Protein AF-A0A6I5NCK8-F1 (afdb_monomer_lite)

Secondary structure (DSSP, 8-state):
--HHHHHHHHHHHHHHHHHHHHHHHHHHHHHHTTPPPEEES-GGG-SEEEEEETTEEEEEE-HHHHHHHHHHHHHHHHHHHHHHHHH---

Sequence (90 aa):
MNSIFKSWLKTSLTITIIAVALFFSLPAILLLLQVPSFSLGSGRYWITRWQNEPSGSGLELNLALLLIAIAIVATISLLARLWQSRRSPQ

pLDDT: mean 85.27, std 7.93, range [50.16, 94.25]

Structure (mmCIF, N/CA/C/O backbone):
data_AF-A0A6I5NCK8-F1
#
_entry.id   AF-A0A6I5NCK8-F1
#
loop_
_atom_site.group_PDB
_atom_site.id
_atom_site.type_symbol
_atom_site.label_atom_id
_atom_site.label_alt_id
_atom_site.label_comp_id
_atom_site.label_asym_id
_atom_site.label_entity_id
_atom_site.label_seq_id
_atom_site.pdbx_PDB_ins_code
_atom_site.Cartn_x
_atom_site.Cartn_y
_atom_site.Cartn_z
_atom_site.occupancy
_atom_site.B_iso_or_equiv
_atom_site.auth_seq_id
_atom_site.auth_comp_id
_atom_site.auth_asym_id
_atom_site.auth_atom_id
_atom_site.pdbx_PDB_model_num
ATOM 1 N N . MET A 1 1 ? 1.654 -5.787 -32.500 1.00 57.03 1 MET A N 1
ATOM 2 C CA . MET A 1 1 ? 1.644 -5.205 -31.136 1.00 57.03 1 MET A CA 1
ATOM 3 C C . MET A 1 1 ? 2.928 -5.627 -30.429 1.00 57.03 1 MET A C 1
ATOM 5 O O . MET A 1 1 ? 3.200 -6.819 -30.389 1.00 57.03 1 MET A O 1
ATOM 9 N N . ASN A 1 2 ? 3.760 -4.677 -29.990 1.00 78.25 2 ASN A N 1
ATOM 10 C CA . ASN A 1 2 ? 5.130 -4.929 -29.517 1.00 78.25 2 ASN A CA 1
ATOM 11 C C . ASN A 1 2 ? 5.135 -5.843 -28.263 1.00 78.25 2 ASN A C 1
ATOM 13 O O . ASN A 1 2 ? 4.351 -5.616 -27.338 1.00 78.25 2 ASN A O 1
ATOM 17 N N . SER A 1 3 ? 5.970 -6.889 -28.223 1.00 81.94 3 SER A N 1
ATOM 18 C CA . SER A 1 3 ? 5.968 -7.909 -27.149 1.00 81.94 3 SER A CA 1
ATOM 19 C C . SER A 1 3 ? 6.275 -7.309 -25.773 1.00 81.94 3 SER A C 1
ATOM 21 O O . SER A 1 3 ? 5.677 -7.700 -24.769 1.00 81.94 3 SER A O 1
ATOM 23 N N . ILE A 1 4 ? 7.126 -6.282 -25.751 1.00 80.56 4 ILE A N 1
ATOM 24 C CA . ILE A 1 4 ? 7.474 -5.498 -24.564 1.00 80.56 4 ILE A CA 1
ATOM 25 C C . ILE A 1 4 ? 6.242 -4.779 -24.007 1.00 80.56 4 ILE A C 1
ATOM 27 O O . ILE A 1 4 ? 5.987 -4.835 -22.805 1.00 80.56 4 ILE A O 1
ATOM 31 N N . PHE A 1 5 ? 5.441 -4.157 -24.877 1.00 81.12 5 PHE A N 1
ATOM 32 C CA . PHE A 1 5 ? 4.222 -3.454 -24.475 1.00 81.12 5 PHE A CA 1
ATOM 33 C C . PHE A 1 5 ? 3.191 -4.418 -23.878 1.00 81.12 5 PHE A C 1
ATOM 35 O O . PHE A 1 5 ? 2.615 -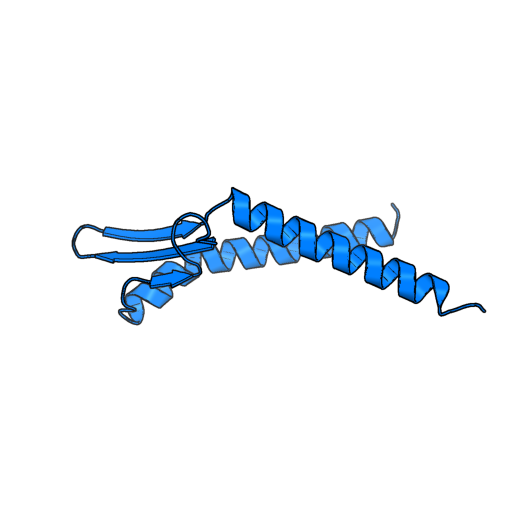4.140 -22.830 1.00 81.12 5 PHE A O 1
ATOM 42 N N . LYS A 1 6 ? 3.016 -5.598 -24.488 1.00 80.25 6 LYS A N 1
ATOM 43 C CA . LYS A 1 6 ? 2.113 -6.639 -23.972 1.00 80.25 6 LYS A CA 1
ATOM 44 C C . LYS A 1 6 ? 2.563 -7.160 -22.603 1.00 80.25 6 LYS A C 1
ATOM 46 O O . LYS A 1 6 ? 1.728 -7.345 -21.720 1.00 80.25 6 LYS A O 1
ATOM 51 N N . SER A 1 7 ? 3.868 -7.376 -22.417 1.00 78.50 7 SER A N 1
ATOM 52 C CA . SER A 1 7 ? 4.419 -7.793 -21.125 1.00 78.50 7 SER A CA 1
ATOM 53 C C . SER A 1 7 ? 4.238 -6.711 -20.064 1.00 78.50 7 SER A C 1
ATOM 55 O O . SER A 1 7 ? 3.800 -7.026 -18.963 1.00 78.50 7 SER A O 1
ATOM 57 N N . TRP A 1 8 ? 4.534 -5.451 -20.392 1.00 82.19 8 TRP A N 1
ATOM 58 C CA . TRP A 1 8 ? 4.343 -4.322 -19.482 1.00 82.19 8 TRP A CA 1
ATOM 59 C C . TRP A 1 8 ? 2.879 -4.195 -19.055 1.00 82.19 8 TRP A C 1
ATOM 61 O O . TRP A 1 8 ? 2.596 -4.171 -17.862 1.00 82.19 8 TRP A O 1
ATOM 71 N N . LEU A 1 9 ? 1.945 -4.224 -20.012 1.00 84.94 9 LEU A N 1
ATOM 72 C CA . LEU A 1 9 ? 0.512 -4.124 -19.736 1.00 84.94 9 LEU A CA 1
ATOM 73 C C . LEU A 1 9 ? 0.022 -5.270 -18.843 1.00 84.94 9 LEU A C 1
ATOM 75 O O . LEU A 1 9 ? -0.704 -5.030 -17.883 1.00 84.94 9 LEU A O 1
ATOM 79 N N . LYS A 1 10 ? 0.446 -6.511 -19.123 1.00 87.88 10 LYS A N 1
ATOM 80 C CA . LYS A 1 10 ? 0.078 -7.680 -18.312 1.00 87.88 10 LYS A CA 1
ATOM 81 C C . LYS A 1 10 ? 0.607 -7.558 -16.883 1.00 87.88 10 LYS A C 1
ATOM 83 O O . LYS A 1 10 ? -0.135 -7.833 -15.943 1.00 87.88 10 LYS A O 1
ATOM 88 N N . THR A 1 11 ? 1.864 -7.150 -16.711 1.00 80.00 11 THR A N 1
ATOM 89 C CA . THR A 1 11 ? 2.463 -6.958 -15.385 1.00 80.00 11 THR A CA 1
ATOM 90 C C . THR A 1 11 ? 1.752 -5.848 -14.616 1.00 80.00 11 THR A C 1
ATOM 92 O O . THR A 1 11 ? 1.352 -6.085 -13.480 1.00 80.00 11 THR A O 1
ATOM 95 N N . SER A 1 12 ? 1.517 -4.689 -15.239 1.00 77.19 12 SER A N 1
ATOM 96 C CA . SER A 1 12 ? 0.784 -3.578 -14.620 1.00 77.19 12 SER A CA 1
ATOM 97 C C . SER A 1 12 ? -0.613 -4.009 -14.185 1.00 77.19 12 SER A C 1
ATOM 99 O O . SER A 1 12 ? -0.970 -3.832 -13.027 1.00 77.19 12 SER A O 1
ATOM 101 N N . LEU A 1 13 ? -1.366 -4.666 -15.074 1.00 86.38 13 LEU A N 1
ATOM 102 C CA . LEU A 1 13 ? -2.710 -5.154 -14.769 1.00 86.38 13 LEU A CA 1
ATOM 103 C C . LEU A 1 13 ? -2.710 -6.160 -13.611 1.00 86.38 13 LEU A C 1
ATOM 105 O O . LEU A 1 13 ? -3.546 -6.071 -12.718 1.00 86.38 13 LEU A O 1
ATOM 109 N N . THR A 1 14 ? -1.756 -7.093 -13.604 1.00 87.88 14 THR A N 1
ATOM 110 C CA . THR A 1 14 ? -1.631 -8.100 -12.538 1.00 87.88 14 THR A CA 1
ATOM 111 C C . THR A 1 14 ? -1.360 -7.436 -11.188 1.00 87.88 14 THR A C 1
ATOM 113 O O . THR A 1 14 ? -2.024 -7.753 -10.206 1.00 87.88 14 THR A O 1
ATOM 116 N N . ILE A 1 15 ? -0.429 -6.477 -11.143 1.00 83.25 15 ILE A N 1
ATOM 117 C CA . ILE A 1 15 ? -0.111 -5.722 -9.924 1.00 83.25 15 ILE A CA 1
ATOM 118 C C . ILE A 1 15 ? -1.331 -4.927 -9.451 1.00 83.25 15 ILE A C 1
ATOM 120 O O . ILE A 1 15 ? -1.643 -4.954 -8.264 1.00 83.25 15 ILE A O 1
ATOM 124 N N . THR A 1 16 ? -2.050 -4.264 -10.361 1.00 83.44 16 THR A N 1
ATOM 125 C CA . THR A 1 16 ? -3.265 -3.514 -10.019 1.00 83.44 16 THR A CA 1
ATOM 126 C C . THR A 1 16 ? -4.341 -4.423 -9.432 1.00 83.44 16 THR A C 1
ATOM 128 O O . THR A 1 16 ? -4.910 -4.081 -8.402 1.00 83.44 16 THR A O 1
ATOM 131 N N . ILE A 1 17 ? -4.595 -5.592 -10.028 1.00 91.12 17 ILE A N 1
ATOM 132 C CA . ILE A 1 17 ? -5.586 -6.548 -9.510 1.00 91.12 17 ILE A CA 1
ATOM 133 C C . ILE A 1 17 ? -5.199 -7.025 -8.107 1.00 91.12 17 ILE A C 1
ATOM 135 O O . ILE A 1 17 ? -6.047 -7.044 -7.219 1.00 91.12 17 ILE A O 1
ATOM 139 N N . ILE A 1 18 ? -3.926 -7.364 -7.886 1.00 88.94 18 ILE A N 1
ATOM 140 C CA . ILE A 1 18 ? -3.435 -7.777 -6.564 1.00 88.94 18 ILE A CA 1
ATOM 141 C C . ILE A 1 18 ? -3.596 -6.640 -5.551 1.00 88.94 18 ILE A C 1
ATOM 143 O O . ILE A 1 18 ? -4.088 -6.873 -4.451 1.00 88.94 18 ILE A O 1
ATOM 147 N N . ALA A 1 19 ? -3.228 -5.411 -5.916 1.00 83.88 19 ALA A N 1
ATOM 148 C CA . ALA A 1 19 ? -3.364 -4.252 -5.040 1.00 83.88 19 ALA A CA 1
ATOM 149 C C . ALA A 1 19 ? -4.829 -3.985 -4.666 1.00 83.88 19 ALA A C 1
ATOM 151 O O . ALA A 1 19 ? -5.122 -3.736 -3.500 1.00 83.88 19 ALA A O 1
ATOM 152 N N . VAL A 1 20 ? -5.750 -4.092 -5.629 1.00 87.25 20 VAL A N 1
ATOM 153 C CA . VAL A 1 20 ? -7.194 -3.957 -5.393 1.00 87.25 20 VAL A CA 1
ATOM 154 C C . VAL A 1 20 ? -7.697 -5.065 -4.472 1.00 87.25 20 VAL A C 1
ATOM 156 O O . VAL A 1 20 ? -8.369 -4.775 -3.486 1.00 87.25 20 VAL A O 1
ATOM 159 N N . ALA A 1 21 ? -7.339 -6.321 -4.749 1.00 90.69 21 ALA A N 1
ATOM 160 C CA . ALA A 1 21 ? -7.734 -7.452 -3.915 1.00 90.69 21 ALA A CA 1
ATOM 161 C C . ALA A 1 21 ? -7.266 -7.258 -2.467 1.00 90.69 21 ALA A C 1
ATOM 163 O O . ALA A 1 21 ? -8.079 -7.356 -1.552 1.00 90.69 21 ALA A O 1
ATOM 164 N N . LEU A 1 22 ? -5.996 -6.888 -2.272 1.00 87.56 22 LEU A N 1
ATOM 165 C CA . LEU A 1 22 ? -5.438 -6.591 -0.954 1.00 87.56 22 LEU A CA 1
ATOM 166 C C . LEU A 1 22 ? -6.144 -5.414 -0.283 1.00 87.56 22 LEU A C 1
ATOM 168 O O . LEU A 1 22 ? -6.453 -5.501 0.898 1.00 87.56 22 LEU A O 1
ATOM 172 N N . PHE A 1 23 ? -6.430 -4.333 -1.008 1.00 85.25 23 PHE A N 1
ATOM 173 C CA . PHE A 1 23 ? -7.097 -3.164 -0.439 1.00 85.25 23 PHE A CA 1
ATOM 174 C C . PHE A 1 23 ? -8.481 -3.500 0.134 1.00 85.25 23 PHE A C 1
ATOM 176 O O . PHE A 1 23 ? -8.846 -2.980 1.184 1.00 85.25 23 PHE A O 1
ATOM 183 N N . PHE A 1 24 ? -9.221 -4.409 -0.507 1.00 87.94 24 PHE A N 1
ATOM 184 C CA . PHE A 1 24 ? -10.529 -4.852 -0.021 1.00 87.94 24 PHE A CA 1
ATOM 185 C C . PHE A 1 24 ? -10.453 -5.968 1.027 1.00 87.94 24 PHE A C 1
ATOM 187 O O . PHE A 1 24 ? -11.252 -5.978 1.962 1.00 87.94 24 PHE A O 1
ATOM 194 N N . SER A 1 25 ? -9.512 -6.908 0.904 1.00 90.94 25 SER A N 1
ATOM 195 C CA . SER A 1 25 ? -9.420 -8.046 1.825 1.00 90.94 25 SER A CA 1
ATOM 196 C C . SER A 1 25 ? -8.695 -7.708 3.126 1.00 90.94 25 SER A C 1
ATOM 198 O O . SER A 1 25 ? -9.023 -8.254 4.176 1.00 90.94 25 SER A O 1
ATOM 200 N N . LEU A 1 26 ? -7.695 -6.824 3.074 1.00 90.88 26 LEU A N 1
ATOM 201 C CA . LEU A 1 26 ? -6.841 -6.508 4.217 1.00 90.88 26 LEU A CA 1
ATOM 202 C C . LEU A 1 26 ? -7.627 -5.918 5.400 1.00 90.88 26 LEU A C 1
ATOM 204 O O . LEU A 1 26 ? -7.426 -6.422 6.501 1.00 90.88 26 LEU A O 1
ATOM 208 N N . PRO A 1 27 ? -8.558 -4.954 5.228 1.00 90.88 27 PRO A N 1
ATOM 209 C CA . PRO A 1 27 ? -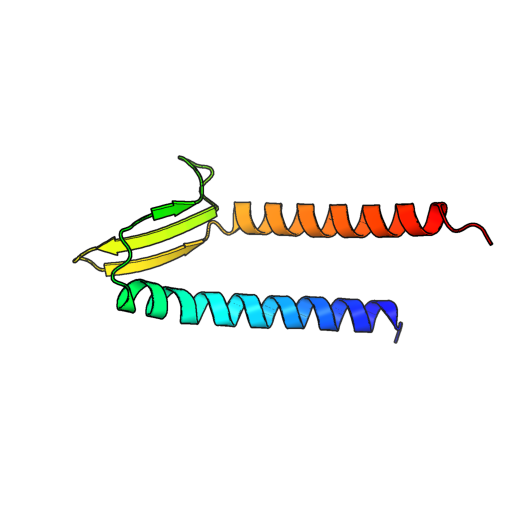9.377 -4.455 6.335 1.00 90.88 27 PRO A CA 1
ATOM 210 C C . PRO A 1 27 ? -10.138 -5.569 7.063 1.00 90.88 27 PRO A C 1
ATOM 212 O O . PRO A 1 27 ? -10.154 -5.604 8.290 1.00 90.88 27 PRO A O 1
ATOM 215 N N . ALA A 1 28 ? -10.713 -6.520 6.320 1.00 91.06 28 ALA A N 1
ATOM 216 C CA . ALA A 1 28 ? -11.443 -7.643 6.902 1.00 91.06 28 ALA A CA 1
ATOM 217 C C . ALA A 1 28 ? -10.523 -8.564 7.719 1.00 91.06 28 ALA A C 1
ATOM 219 O O . ALA A 1 28 ? -10.875 -8.967 8.825 1.00 91.06 28 ALA A O 1
ATOM 220 N N . ILE A 1 29 ? -9.321 -8.855 7.211 1.00 92.12 29 ILE A N 1
ATOM 221 C CA . ILE A 1 29 ? -8.320 -9.658 7.929 1.00 92.12 29 ILE A CA 1
ATOM 222 C C . ILE A 1 29 ? -7.849 -8.930 9.197 1.00 92.12 29 ILE A C 1
ATOM 224 O O . ILE A 1 29 ? -7.768 -9.542 10.260 1.00 92.12 29 ILE A O 1
ATOM 228 N N . LEU A 1 30 ? -7.568 -7.626 9.106 1.00 92.44 30 LEU A N 1
ATOM 229 C CA . LEU A 1 30 ? -7.129 -6.814 10.246 1.00 92.44 30 LEU A CA 1
A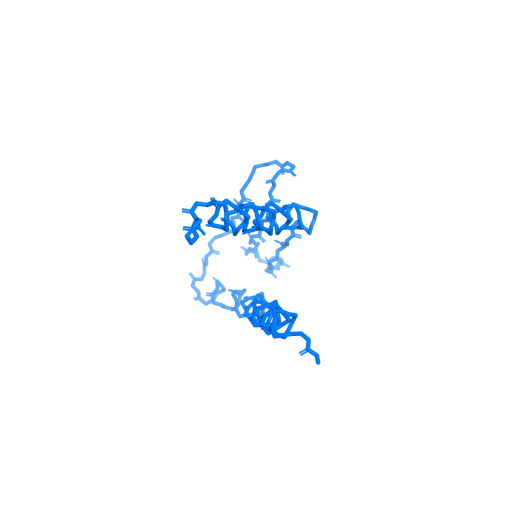TOM 230 C C . LEU A 1 30 ? -8.205 -6.725 11.337 1.00 92.44 30 LEU A C 1
ATOM 232 O O . LEU A 1 30 ? -7.873 -6.783 12.520 1.00 92.44 30 LEU A O 1
ATOM 236 N N . LEU A 1 31 ? -9.482 -6.652 10.950 1.00 92.00 31 LEU A N 1
ATOM 237 C CA . LEU A 1 31 ? -10.611 -6.710 11.879 1.00 92.00 31 LEU A CA 1
ATOM 238 C C . LEU A 1 31 ? -10.737 -8.065 12.566 1.00 92.00 31 LEU A C 1
ATOM 240 O O . LEU A 1 31 ? -10.879 -8.112 13.786 1.00 92.00 31 LEU A O 1
ATOM 244 N N . LEU A 1 32 ? -10.656 -9.161 11.805 1.00 93.56 32 LEU A N 1
ATOM 245 C CA . LEU A 1 32 ? -10.725 -10.519 12.355 1.00 93.56 32 LEU A CA 1
ATOM 246 C C . LEU A 1 32 ? -9.626 -10.774 13.392 1.00 93.56 32 LEU A C 1
ATOM 248 O O . LEU A 1 32 ? -9.862 -11.451 14.388 1.00 93.56 32 LEU A O 1
ATOM 252 N N . LEU A 1 33 ? -8.441 -10.205 13.170 1.00 94.25 33 LEU A N 1
ATOM 253 C CA . LEU A 1 33 ? -7.297 -10.304 14.074 1.00 94.25 33 LEU A CA 1
ATOM 254 C C . LEU A 1 33 ? -7.288 -9.234 15.180 1.00 94.25 33 LEU A C 1
ATOM 256 O O . LEU A 1 33 ? -6.340 -9.194 15.960 1.00 94.25 33 LEU A O 1
ATOM 260 N N . GLN A 1 34 ? -8.308 -8.368 15.244 1.00 93.00 34 GLN A N 1
ATOM 261 C CA . GLN A 1 34 ? -8.414 -7.253 16.194 1.00 93.00 34 GLN A CA 1
ATOM 262 C C . GLN A 1 34 ? -7.144 -6.389 16.254 1.00 93.00 34 GLN A C 1
ATOM 264 O O . GLN A 1 34 ? -6.707 -5.959 17.322 1.00 93.00 34 GLN A O 1
ATOM 269 N N . VAL A 1 35 ? -6.530 -6.131 15.095 1.00 92.69 35 VAL A N 1
ATOM 270 C CA . VAL A 1 35 ? -5.263 -5.396 15.033 1.00 92.69 35 VAL A CA 1
ATOM 271 C C . VAL A 1 35 ? -5.483 -3.957 15.522 1.00 92.69 35 VAL A C 1
ATOM 273 O O . VAL A 1 35 ? -6.384 -3.282 15.004 1.00 92.69 35 VAL A O 1
ATOM 276 N N . PRO A 1 36 ? -4.684 -3.462 16.491 1.00 92.31 36 PRO A N 1
ATOM 277 C CA . PRO A 1 36 ? -4.764 -2.079 16.951 1.00 92.31 36 PRO A CA 1
ATOM 278 C C . PRO A 1 36 ? -4.504 -1.083 15.820 1.00 92.31 36 PRO A C 1
ATOM 280 O O . PRO A 1 36 ? -3.774 -1.387 14.876 1.00 92.31 36 PRO A O 1
ATOM 283 N N . SER A 1 37 ? -5.056 0.125 15.934 1.00 93.19 37 SER A N 1
ATOM 284 C CA . SER A 1 37 ? -4.799 1.210 14.984 1.00 93.19 37 SER A CA 1
ATOM 285 C C . SER A 1 37 ? -3.297 1.453 14.807 1.00 93.19 37 SER A C 1
ATOM 287 O O . SER A 1 37 ? -2.549 1.548 15.781 1.00 93.19 37 SER A O 1
ATOM 289 N N . PHE A 1 38 ? -2.852 1.583 13.558 1.00 91.62 38 PHE A N 1
ATOM 290 C CA . PHE A 1 38 ? -1.453 1.862 13.240 1.00 91.62 38 PHE A CA 1
ATOM 291 C C . PHE A 1 38 ? -1.319 2.770 12.018 1.00 91.62 38 PHE A C 1
ATOM 293 O O . PHE A 1 38 ? -2.196 2.858 11.162 1.00 91.62 38 PHE A O 1
ATOM 300 N N . SER A 1 39 ? -0.171 3.435 11.916 1.00 91.19 39 SER A N 1
ATOM 301 C CA . SER A 1 39 ? 0.209 4.249 10.764 1.00 91.19 39 SER A CA 1
ATOM 302 C C . SER A 1 39 ? 1.578 3.802 10.274 1.00 91.19 39 SER A C 1
ATOM 304 O O . SER A 1 39 ? 2.535 3.765 11.046 1.00 91.19 39 SER A O 1
ATOM 306 N N . LEU A 1 40 ? 1.680 3.479 8.988 1.00 88.12 40 LEU A N 1
ATOM 307 C CA . LEU A 1 40 ? 2.959 3.293 8.316 1.00 88.12 40 LEU A CA 1
ATOM 308 C C . LEU A 1 40 ? 3.457 4.655 7.837 1.00 88.12 40 LEU A C 1
ATOM 310 O O . LEU A 1 40 ? 2.910 5.234 6.898 1.00 88.12 40 LEU A O 1
ATOM 314 N N . GLY A 1 41 ? 4.498 5.155 8.499 1.00 84.44 41 GLY A N 1
ATOM 315 C CA . GLY A 1 41 ? 5.036 6.504 8.319 1.00 84.44 41 GLY A CA 1
ATOM 316 C C . GLY A 1 41 ? 4.583 7.465 9.421 1.00 84.44 41 GLY A C 1
ATOM 317 O O . GLY A 1 41 ? 3.719 7.139 10.238 1.00 84.44 41 GLY A O 1
ATOM 318 N N . SER A 1 42 ? 5.194 8.650 9.466 1.00 82.69 42 SER A N 1
ATOM 319 C CA . SER A 1 42 ? 5.031 9.615 10.558 1.00 82.69 42 SER A CA 1
ATOM 320 C C . SER A 1 42 ? 4.504 10.969 10.074 1.00 82.69 42 SER A C 1
ATOM 322 O O . SER A 1 42 ? 4.878 11.475 9.013 1.00 82.69 42 SER A O 1
ATOM 324 N N . GLY A 1 43 ? 3.626 11.585 10.873 1.00 83.56 43 GLY A N 1
ATOM 325 C CA . GLY A 1 43 ? 3.124 12.938 10.628 1.00 83.56 43 GLY A CA 1
ATOM 326 C C . GLY A 1 43 ? 2.465 13.091 9.256 1.00 83.56 43 GLY A C 1
ATOM 327 O O . GLY A 1 43 ? 1.478 12.427 8.970 1.00 83.56 43 GLY A O 1
ATOM 328 N N . ARG A 1 44 ? 3.008 13.973 8.405 1.00 81.88 44 ARG A N 1
ATOM 329 C CA . ARG A 1 44 ? 2.520 14.219 7.031 1.00 81.88 44 ARG A CA 1
ATOM 330 C C . ARG A 1 44 ? 2.989 13.171 6.009 1.00 81.88 44 ARG A C 1
ATOM 332 O O . ARG A 1 44 ? 2.485 13.164 4.892 1.00 81.88 44 ARG A O 1
ATOM 339 N N . TYR A 1 45 ? 3.916 12.291 6.389 1.00 85.56 45 TYR A N 1
ATOM 340 C CA . TYR A 1 45 ? 4.551 11.302 5.512 1.00 85.56 45 TYR A CA 1
ATOM 341 C C . TYR A 1 45 ? 4.015 9.874 5.712 1.00 85.56 45 TYR A C 1
ATOM 343 O O . TYR A 1 45 ? 4.728 8.898 5.4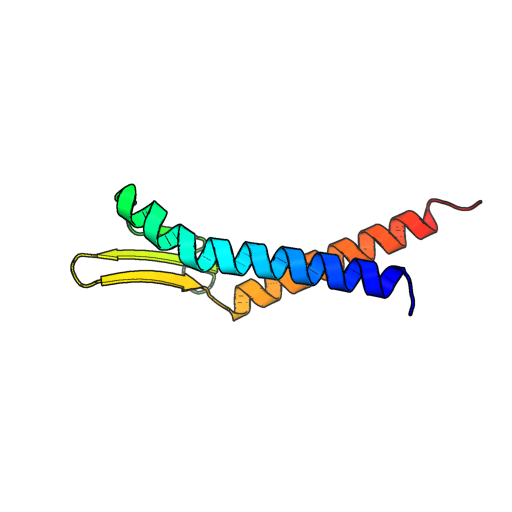87 1.00 85.56 45 TYR A O 1
ATOM 351 N N . TRP A 1 46 ? 2.771 9.731 6.172 1.00 87.38 46 TRP A N 1
ATOM 352 C CA . TRP A 1 46 ? 2.125 8.425 6.302 1.00 87.38 46 TRP A CA 1
ATOM 353 C C . TRP A 1 46 ? 1.686 7.905 4.931 1.00 87.38 46 TRP A C 1
ATOM 355 O O . TRP A 1 46 ? 1.113 8.655 4.146 1.00 87.38 46 TRP A O 1
ATOM 365 N N . ILE A 1 47 ? 1.951 6.633 4.644 1.00 85.56 47 ILE A N 1
ATOM 366 C CA . ILE A 1 47 ? 1.595 5.974 3.377 1.00 85.56 47 ILE A CA 1
ATOM 367 C C . ILE A 1 47 ? 0.260 5.245 3.529 1.00 85.56 47 ILE A C 1
ATOM 369 O O . ILE A 1 47 ? -0.618 5.361 2.674 1.00 85.56 47 ILE A O 1
ATOM 373 N N . THR A 1 48 ? 0.098 4.545 4.650 1.00 89.56 48 THR A N 1
ATOM 374 C CA . THR A 1 48 ? -1.092 3.757 4.969 1.00 89.56 48 THR A CA 1
ATOM 375 C C . THR A 1 48 ? -1.434 3.941 6.435 1.00 89.56 48 THR A C 1
ATOM 377 O O . THR A 1 48 ? -0.540 3.911 7.282 1.00 89.56 48 THR A O 1
ATOM 380 N N . ARG A 1 49 ? -2.718 4.094 6.745 1.00 91.25 49 ARG A N 1
ATOM 381 C CA . ARG A 1 49 ? -3.214 4.136 8.118 1.00 91.25 49 ARG A CA 1
ATOM 382 C C . ARG A 1 49 ? -4.348 3.141 8.281 1.00 91.25 49 ARG A C 1
ATOM 384 O O . ARG A 1 49 ? -5.301 3.146 7.515 1.00 91.25 49 ARG A O 1
ATOM 391 N N . TRP A 1 50 ? -4.224 2.298 9.289 1.00 93.19 50 TRP A N 1
ATOM 392 C CA . TRP A 1 50 ? -5.282 1.426 9.758 1.00 93.19 50 TRP A CA 1
ATOM 393 C C . TRP A 1 50 ? -5.928 2.055 10.990 1.00 93.19 50 TRP A C 1
ATOM 395 O O . TRP A 1 50 ? -5.230 2.388 11.950 1.00 93.19 50 TRP A O 1
ATOM 405 N N . GLN A 1 51 ? -7.245 2.224 10.951 1.00 92.88 51 GLN A N 1
ATOM 406 C CA . GLN A 1 51 ? -8.055 2.678 12.076 1.00 92.88 51 GLN A CA 1
ATOM 407 C C . GLN A 1 51 ? -8.972 1.537 12.508 1.00 92.88 51 GLN A C 1
ATOM 409 O O . GLN A 1 51 ? -9.678 0.959 11.683 1.00 92.88 51 GLN A O 1
ATOM 414 N N . ASN A 1 52 ? -8.948 1.218 13.796 1.00 93.50 52 ASN A N 1
ATOM 415 C CA . ASN A 1 52 ? -9.820 0.241 14.429 1.00 93.50 52 ASN A CA 1
ATOM 416 C C . ASN A 1 52 ? -10.337 0.835 15.740 1.00 93.50 52 ASN A C 1
ATOM 418 O O . ASN A 1 52 ? -9.771 0.601 16.808 1.00 93.50 52 ASN A O 1
ATOM 422 N N . GLU A 1 53 ? -11.367 1.672 15.634 1.00 89.62 53 GLU A N 1
ATOM 423 C CA . GLU A 1 53 ? -11.992 2.347 16.767 1.00 89.62 53 GLU A CA 1
ATOM 424 C C . GLU A 1 53 ? -13.468 1.951 16.914 1.00 89.62 53 GLU A C 1
ATOM 426 O O . GLU A 1 53 ? -14.101 1.515 15.949 1.00 89.62 53 GLU A O 1
ATOM 431 N N . PRO A 1 54 ? -14.070 2.136 18.104 1.00 85.44 54 PRO A N 1
ATOM 432 C CA . PRO A 1 54 ? -15.495 1.869 18.309 1.00 85.44 54 PRO A CA 1
ATOM 433 C C . PRO A 1 54 ? -16.415 2.696 17.398 1.00 85.44 54 PRO A C 1
ATOM 435 O O . PRO A 1 54 ? -17.529 2.278 17.097 1.00 85.44 54 PRO A O 1
ATOM 438 N N . SER A 1 55 ? -15.955 3.876 16.973 1.00 87.88 55 SER A N 1
ATOM 439 C CA . SER A 1 55 ? -16.656 4.785 16.061 1.00 87.88 55 SER A CA 1
ATOM 440 C C . SER A 1 55 ? -16.590 4.342 14.594 1.00 87.88 55 SER A C 1
ATOM 442 O O . SER A 1 55 ? -17.385 4.813 13.781 1.00 87.88 55 SER A O 1
ATOM 444 N N . GLY A 1 56 ? -15.667 3.441 14.245 1.00 85.31 56 GLY A N 1
ATOM 445 C CA . GLY A 1 56 ? -15.476 2.963 12.885 1.00 85.31 56 GLY A CA 1
ATOM 446 C C . GLY A 1 56 ? -14.112 2.316 12.660 1.00 85.31 56 GLY A C 1
ATOM 447 O O . GLY A 1 56 ? -13.145 2.543 13.388 1.00 85.31 56 GLY A O 1
ATOM 448 N N . SER A 1 57 ? -14.032 1.515 11.601 1.00 90.62 57 SER A N 1
ATOM 449 C CA . SER A 1 57 ? -12.782 0.916 11.140 1.00 90.62 57 SER A CA 1
ATOM 450 C C . SER A 1 57 ? -12.559 1.180 9.658 1.00 90.62 57 SER A C 1
ATOM 452 O O . SER A 1 57 ? -13.511 1.295 8.883 1.00 90.62 57 SER A O 1
ATOM 454 N N . GLY A 1 58 ? -11.296 1.304 9.259 1.00 90.25 58 GLY A N 1
ATOM 455 C CA . GLY A 1 58 ? -10.962 1.660 7.888 1.00 90.25 58 GLY A CA 1
ATOM 456 C C . GLY A 1 58 ? -9.472 1.661 7.593 1.00 90.25 58 GLY A C 1
ATOM 457 O O . GLY A 1 58 ? -8.630 1.873 8.466 1.00 90.25 58 GLY A O 1
ATOM 458 N N . LEU A 1 59 ? -9.159 1.429 6.320 1.00 90.88 59 LEU A N 1
ATOM 459 C CA . LEU A 1 59 ? -7.817 1.557 5.774 1.00 90.88 59 LEU A CA 1
ATOM 460 C C . LEU A 1 59 ? -7.752 2.824 4.921 1.00 90.88 59 LEU A C 1
ATOM 462 O O . LEU A 1 59 ? -8.398 2.921 3.879 1.00 90.88 59 LEU A O 1
ATOM 466 N N . GLU A 1 60 ? -6.952 3.788 5.352 1.00 90.00 60 GLU A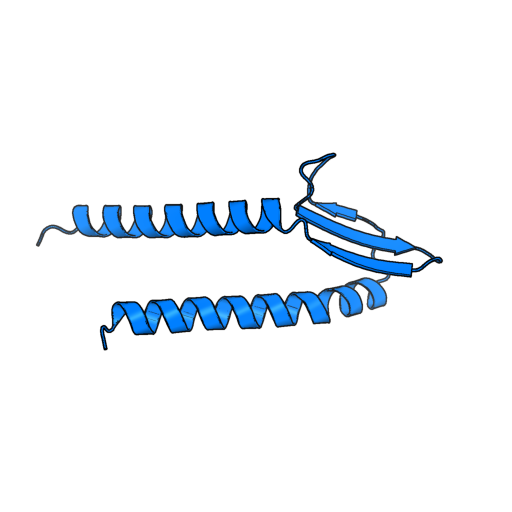 N 1
ATOM 467 C CA . GLU A 1 60 ? -6.659 4.996 4.595 1.00 90.00 60 GLU A CA 1
ATOM 468 C C . GLU A 1 60 ? -5.331 4.827 3.856 1.00 90.00 60 GLU A C 1
ATOM 470 O O . GLU A 1 60 ? -4.356 4.296 4.399 1.00 90.00 60 GLU A O 1
ATOM 475 N N . LEU A 1 61 ? -5.273 5.325 2.622 1.00 88.19 61 LEU A N 1
ATOM 476 C CA . LEU A 1 61 ? -4.051 5.409 1.829 1.00 88.19 61 LEU A CA 1
ATOM 477 C C . LEU A 1 61 ? -3.775 6.861 1.468 1.00 88.19 61 LEU A C 1
ATOM 479 O O . LEU A 1 61 ? -4.642 7.564 0.946 1.00 88.19 61 LEU A O 1
ATOM 483 N N . ASN A 1 62 ? -2.538 7.294 1.674 1.00 89.44 62 ASN A N 1
ATOM 484 C CA . ASN A 1 62 ? -2.084 8.571 1.162 1.00 89.44 62 ASN A CA 1
ATOM 485 C C . ASN A 1 62 ? -1.730 8.405 -0.315 1.00 89.44 62 ASN A C 1
ATOM 487 O O . ASN A 1 62 ? -0.609 8.034 -0.671 1.00 89.44 62 ASN A O 1
ATOM 491 N N . LEU A 1 63 ? -2.712 8.674 -1.177 1.00 83.56 63 LEU A N 1
ATOM 492 C CA . LEU A 1 63 ? -2.583 8.501 -2.624 1.00 83.56 63 LEU A CA 1
ATOM 493 C C . LEU A 1 63 ? -1.378 9.255 -3.200 1.00 83.56 63 LEU A C 1
ATOM 495 O O . LEU A 1 63 ? -0.716 8.734 -4.092 1.00 83.56 63 LEU A O 1
ATOM 499 N N . ALA A 1 64 ? -1.046 10.437 -2.672 1.00 85.38 64 ALA A N 1
ATOM 500 C CA . ALA A 1 64 ? 0.096 11.210 -3.153 1.00 85.38 64 ALA A CA 1
ATOM 501 C C . ALA A 1 64 ? 1.421 10.467 -2.917 1.00 85.38 64 ALA A C 1
ATOM 503 O O . ALA A 1 64 ? 2.208 10.288 -3.847 1.00 85.38 64 ALA A O 1
ATOM 504 N N . LEU A 1 65 ? 1.651 9.978 -1.695 1.00 84.44 65 LEU A N 1
ATOM 505 C CA . LEU A 1 65 ? 2.875 9.238 -1.369 1.00 84.44 65 LEU A CA 1
ATOM 506 C C . LEU A 1 65 ? 2.907 7.855 -2.018 1.00 84.44 65 LEU A C 1
ATOM 508 O O . LEU A 1 65 ? 3.976 7.404 -2.428 1.00 84.44 65 LEU A O 1
ATOM 512 N N . LEU A 1 66 ? 1.750 7.210 -2.179 1.00 82.69 66 LEU A N 1
ATOM 513 C CA . LEU A 1 66 ? 1.642 5.949 -2.906 1.00 82.69 66 LEU A CA 1
ATOM 514 C C . LEU A 1 66 ? 2.051 6.114 -4.378 1.00 82.69 66 LEU A C 1
ATOM 516 O O . LEU A 1 66 ? 2.842 5.323 -4.888 1.00 82.69 66 LEU A O 1
ATOM 520 N N . LEU A 1 67 ? 1.567 7.163 -5.051 1.00 82.38 67 LEU A N 1
ATOM 521 C CA . LEU A 1 67 ? 1.937 7.461 -6.437 1.00 82.38 67 LEU A CA 1
ATOM 522 C C . LEU A 1 67 ? 3.428 7.784 -6.573 1.00 82.38 67 LEU A C 1
ATOM 524 O O . LEU A 1 67 ? 4.068 7.307 -7.509 1.00 82.38 67 LEU A O 1
ATOM 528 N N . ILE A 1 68 ? 3.998 8.530 -5.621 1.00 85.50 68 ILE A N 1
ATOM 529 C CA . ILE A 1 68 ? 5.442 8.801 -5.578 1.00 85.50 68 ILE A CA 1
ATOM 530 C C . ILE A 1 68 ? 6.231 7.491 -5.438 1.00 85.50 68 ILE A C 1
ATOM 532 O O . ILE A 1 68 ? 7.174 7.265 -6.196 1.00 85.50 68 ILE A O 1
ATOM 536 N N . ALA A 1 69 ? 5.831 6.596 -4.530 1.00 81.00 69 ALA A N 1
ATOM 537 C CA . ALA A 1 69 ? 6.487 5.302 -4.351 1.00 81.00 69 ALA A CA 1
ATOM 538 C C . ALA A 1 69 ? 6.429 4.444 -5.629 1.00 81.00 69 ALA A C 1
ATOM 540 O O . ALA A 1 69 ? 7.447 3.895 -6.054 1.00 81.00 69 ALA A O 1
ATOM 541 N N . ILE A 1 70 ? 5.266 4.384 -6.288 1.00 82.81 70 ILE A N 1
ATOM 542 C CA . ILE A 1 70 ? 5.095 3.677 -7.567 1.00 82.81 70 ILE A CA 1
ATOM 543 C C . ILE A 1 70 ? 6.006 4.276 -8.647 1.00 82.81 70 ILE A C 1
ATOM 545 O O . ILE A 1 70 ? 6.683 3.531 -9.359 1.00 82.81 70 ILE A O 1
ATOM 549 N N . ALA A 1 71 ? 6.070 5.606 -8.753 1.00 82.75 71 ALA A N 1
ATOM 550 C CA . ALA A 1 71 ? 6.923 6.291 -9.720 1.00 82.75 71 ALA A CA 1
ATOM 551 C C . ALA A 1 71 ? 8.416 5.994 -9.487 1.00 82.75 71 ALA A C 1
ATOM 553 O O . ALA A 1 71 ? 9.149 5.736 -10.446 1.00 82.75 71 ALA A O 1
ATOM 554 N N . ILE A 1 72 ? 8.861 5.961 -8.226 1.00 85.69 72 ILE A N 1
ATOM 555 C CA . ILE A 1 72 ? 10.239 5.603 -7.855 1.00 85.69 72 ILE A CA 1
ATOM 556 C C . ILE A 1 72 ? 10.550 4.167 -8.284 1.00 85.69 72 ILE A C 1
ATOM 558 O O . ILE A 1 72 ? 11.538 3.938 -8.980 1.00 85.69 72 ILE A O 1
ATOM 562 N N . VAL A 1 73 ? 9.694 3.200 -7.936 1.00 81.19 73 VAL A N 1
ATOM 563 C CA . VAL A 1 73 ? 9.895 1.785 -8.293 1.00 81.19 73 VAL A CA 1
ATOM 564 C C . VAL A 1 73 ? 9.913 1.589 -9.810 1.00 81.19 73 VAL A C 1
ATOM 566 O O . VAL A 1 73 ? 10.771 0.868 -10.330 1.00 81.19 73 VAL A O 1
ATOM 569 N N . ALA A 1 74 ? 9.012 2.254 -10.539 1.00 77.88 74 ALA A N 1
ATOM 570 C CA . ALA A 1 74 ? 8.976 2.210 -11.998 1.00 77.88 74 ALA A CA 1
ATOM 571 C C . ALA A 1 74 ? 10.264 2.781 -12.615 1.00 77.88 74 ALA A C 1
ATOM 573 O O . ALA A 1 74 ? 10.847 2.168 -13.512 1.00 77.88 74 ALA A O 1
ATOM 574 N N . THR A 1 75 ? 10.746 3.908 -12.089 1.00 85.81 75 THR A N 1
ATOM 575 C CA . THR A 1 75 ? 11.986 4.554 -12.537 1.00 85.81 75 THR A CA 1
ATOM 576 C C . THR A 1 75 ? 13.204 3.673 -12.262 1.00 85.81 75 THR A C 1
ATOM 578 O O . THR A 1 75 ? 13.998 3.435 -13.170 1.00 85.81 75 THR A O 1
ATOM 581 N N . ILE A 1 76 ? 13.331 3.114 -11.053 1.00 89.19 76 ILE A N 1
ATOM 582 C CA . ILE A 1 76 ? 14.420 2.188 -10.696 1.00 89.19 76 ILE A CA 1
ATOM 583 C C . ILE A 1 76 ? 14.398 0.958 -11.608 1.00 89.19 76 ILE A C 1
ATOM 585 O O . ILE A 1 76 ? 15.437 0.554 -12.126 1.00 89.19 76 ILE A O 1
ATOM 589 N N . SER A 1 77 ? 13.217 0.391 -11.856 1.00 82.19 77 SER A N 1
ATOM 590 C CA . SER A 1 77 ? 13.057 -0.767 -12.741 1.00 82.19 77 SER A CA 1
ATOM 591 C C . SER A 1 77 ? 13.491 -0.460 -14.176 1.00 82.19 77 SER A C 1
ATOM 593 O O . SER A 1 77 ? 14.135 -1.288 -14.821 1.00 82.19 77 SER A O 1
ATOM 595 N N . LEU A 1 78 ? 13.165 0.733 -14.680 1.00 84.94 78 LEU A N 1
ATOM 596 C CA . LEU A 1 78 ? 13.605 1.190 -15.996 1.00 84.94 78 LEU A CA 1
ATOM 597 C C . LEU A 1 78 ? 15.129 1.362 -16.041 1.00 84.94 78 LEU A C 1
ATOM 599 O O . LEU A 1 78 ? 15.774 0.849 -16.955 1.00 84.94 78 LEU A O 1
ATOM 603 N N . LEU A 1 79 ? 15.710 2.028 -15.040 1.00 91.69 79 LEU A N 1
ATOM 604 C CA . LEU A 1 79 ? 17.155 2.240 -14.941 1.00 91.69 79 LEU A CA 1
ATOM 605 C C . LEU A 1 79 ? 17.919 0.914 -14.855 1.00 91.69 79 LEU A C 1
ATOM 607 O O . LEU A 1 79 ? 18.908 0.738 -15.564 1.00 91.69 79 LEU A O 1
ATOM 611 N N . ALA A 1 80 ? 17.435 -0.042 -14.059 1.00 90.88 80 ALA A N 1
ATOM 612 C CA . ALA A 1 80 ? 18.027 -1.372 -13.944 1.00 90.88 80 ALA A CA 1
ATOM 613 C C . ALA A 1 80 ? 18.053 -2.104 -15.295 1.00 90.88 80 ALA A C 1
ATOM 615 O O . ALA A 1 80 ? 19.079 -2.671 -15.671 1.00 90.88 80 ALA A O 1
ATOM 616 N N . ARG A 1 81 ? 16.958 -2.032 -16.067 1.00 86.56 81 ARG A N 1
ATOM 617 C CA . ARG A 1 81 ? 16.886 -2.617 -17.417 1.00 86.56 81 ARG A CA 1
ATOM 618 C C . ARG A 1 81 ? 17.845 -1.941 -18.394 1.00 86.56 81 ARG A C 1
ATOM 620 O O . ARG A 1 81 ? 18.532 -2.627 -19.146 1.00 86.56 81 ARG A O 1
ATOM 627 N N . LEU A 1 82 ? 17.924 -0.609 -18.375 1.00 87.81 82 LEU A N 1
ATOM 628 C CA . LEU A 1 82 ? 18.854 0.140 -19.228 1.00 87.81 82 LEU A CA 1
ATOM 629 C C . LEU A 1 82 ? 20.311 -0.192 -18.889 1.00 87.81 82 LEU A C 1
ATOM 631 O O . LEU A 1 82 ? 21.140 -0.343 -19.784 1.00 87.81 82 LEU A O 1
ATOM 635 N N . TRP A 1 83 ? 20.621 -0.352 -17.605 1.00 89.88 83 TRP A N 1
ATOM 636 C CA . TRP A 1 83 ? 21.954 -0.731 -17.156 1.00 89.88 83 TRP A CA 1
ATOM 637 C C . TRP A 1 83 ? 22.326 -2.159 -17.569 1.00 89.88 83 TRP A C 1
ATOM 639 O O . TRP A 1 83 ? 23.424 -2.379 -18.077 1.00 89.88 83 TRP A O 1
ATOM 649 N N . GLN A 1 84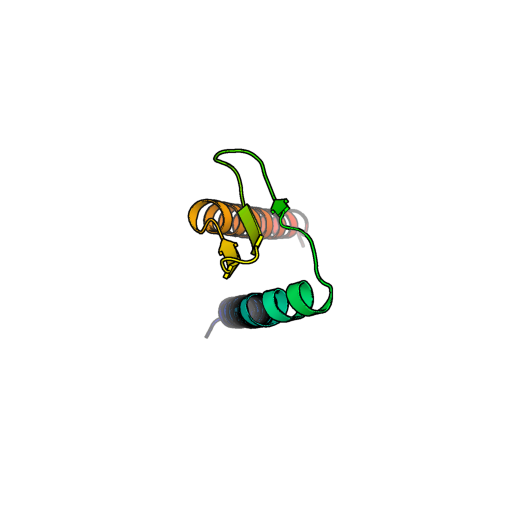 ? 21.398 -3.113 -17.448 1.00 89.06 84 GLN A N 1
ATOM 650 C CA . GLN A 1 84 ? 21.583 -4.482 -17.944 1.00 89.06 84 GLN A CA 1
ATOM 651 C C . GLN A 1 84 ? 21.806 -4.527 -19.462 1.00 89.06 84 GLN A C 1
ATOM 653 O O . GLN A 1 84 ? 22.700 -5.235 -19.928 1.00 89.06 84 GLN A O 1
ATOM 658 N N . SER A 1 85 ? 21.060 -3.721 -20.226 1.00 81.94 85 SER A N 1
ATOM 659 C CA . SER A 1 85 ? 21.231 -3.610 -21.680 1.00 81.94 85 SER A CA 1
ATOM 660 C C . SER A 1 85 ? 22.599 -3.055 -22.082 1.00 81.94 85 SER A C 1
ATOM 662 O O . SER A 1 85 ? 23.104 -3.430 -23.132 1.00 81.94 85 SER A O 1
ATOM 664 N N . ARG A 1 86 ? 23.211 -2.177 -21.273 1.00 78.62 86 ARG A N 1
ATOM 665 C CA . ARG A 1 86 ? 24.569 -1.660 -21.530 1.00 78.62 86 ARG A CA 1
ATOM 666 C C . ARG A 1 86 ? 25.676 -2.641 -21.140 1.00 78.62 86 ARG A C 1
ATOM 668 O O . ARG A 1 86 ? 26.759 -2.575 -21.705 1.00 78.62 86 ARG A O 1
ATOM 675 N N . ARG A 1 87 ? 25.427 -3.515 -20.160 1.00 74.50 87 ARG A N 1
ATOM 676 C CA . ARG A 1 87 ? 26.400 -4.503 -19.656 1.00 74.50 87 ARG A CA 1
ATOM 677 C C . ARG A 1 87 ? 26.437 -5.817 -20.427 1.00 74.50 87 ARG A C 1
ATOM 679 O O . ARG A 1 87 ? 27.311 -6.627 -20.147 1.00 74.50 87 ARG A O 1
ATOM 686 N N . SER A 1 88 ? 25.526 -6.007 -21.374 1.00 59.19 88 SER A N 1
ATOM 687 C CA . SER A 1 88 ? 25.530 -7.147 -22.291 1.00 59.19 88 SER A CA 1
ATOM 688 C C . SER A 1 88 ? 25.910 -6.670 -23.701 1.00 59.19 88 SER A C 1
ATOM 690 O O . SER A 1 88 ? 25.043 -6.662 -24.575 1.00 59.19 88 SER A O 1
ATOM 692 N N . PRO A 1 89 ? 27.146 -6.186 -23.947 1.00 54.22 89 PRO A N 1
ATOM 693 C CA . PRO A 1 89 ? 27.633 -6.125 -25.315 1.00 54.22 89 PRO A CA 1
ATOM 694 C C . PRO A 1 89 ? 27.739 -7.571 -25.815 1.00 54.22 89 PRO A C 1
ATOM 696 O O . PRO A 1 89 ? 28.287 -8.426 -25.117 1.00 54.22 89 PRO A O 1
ATOM 699 N N . GLN A 1 90 ? 27.128 -7.848 -26.969 1.00 50.16 90 GLN A N 1
ATOM 700 C CA . GLN A 1 90 ? 27.503 -9.018 -27.762 1.00 50.16 90 GLN A CA 1
ATOM 701 C C . GLN A 1 90 ? 28.983 -8.933 -28.132 1.00 50.16 90 GLN A C 1
ATOM 703 O O . GLN A 1 90 ? 29.451 -7.793 -28.367 1.00 50.16 90 GLN A O 1
#

Radius of gyration: 18.2 Å; chains: 1; bounding box: 44×25×49 Å

Foldseek 3Di:
DDPVVVVVVVVVVVVVVVVVVCQVVVQVVCVVVVPDWDFCDDDPQTAWTWHDDPVDTHIDGPVVNVVVVVVVVVVVVVVVVVVVVVVDDD